Protein AF-A0A950RL32-F1 (afdb_monomer_lite)

Structure (mmCIF, N/CA/C/O backbone):
data_AF-A0A950RL32-F1
#
_entry.id   AF-A0A950RL32-F1
#
loop_
_atom_site.group_PDB
_atom_site.id
_atom_site.type_symbol
_atom_site.label_atom_id
_atom_site.label_alt_id
_atom_site.label_comp_id
_atom_site.label_asym_id
_atom_site.label_entity_id
_atom_site.label_seq_id
_atom_site.pdbx_PDB_ins_code
_atom_site.Cartn_x
_atom_site.Cartn_y
_atom_site.Cartn_z
_atom_site.occupancy
_atom_site.B_iso_or_equiv
_atom_site.auth_seq_id
_atom_site.auth_comp_id
_atom_site.auth_asym_id
_atom_site.auth_atom_id
_atom_site.pdbx_PDB_model_num
ATOM 1 N N . MET A 1 1 ? -1.891 -15.982 -3.399 1.00 49.47 1 MET A N 1
ATOM 2 C CA . MET A 1 1 ? -0.576 -15.412 -3.011 1.00 49.47 1 MET A CA 1
ATOM 3 C C . MET A 1 1 ? 0.463 -15.499 -4.127 1.00 49.47 1 MET A C 1
ATOM 5 O O . MET A 1 1 ? 1.361 -14.670 -4.119 1.00 49.47 1 MET A O 1
ATOM 9 N N . ALA A 1 2 ? 0.350 -16.433 -5.085 1.00 58.81 2 ALA A N 1
ATOM 10 C CA . ALA A 1 2 ? 1.287 -16.528 -6.211 1.00 58.81 2 ALA A CA 1
ATOM 11 C C . ALA A 1 2 ? 1.214 -15.324 -7.175 1.00 58.81 2 ALA A C 1
ATOM 13 O O . ALA A 1 2 ? 2.257 -14.841 -7.605 1.00 58.81 2 ALA A O 1
ATO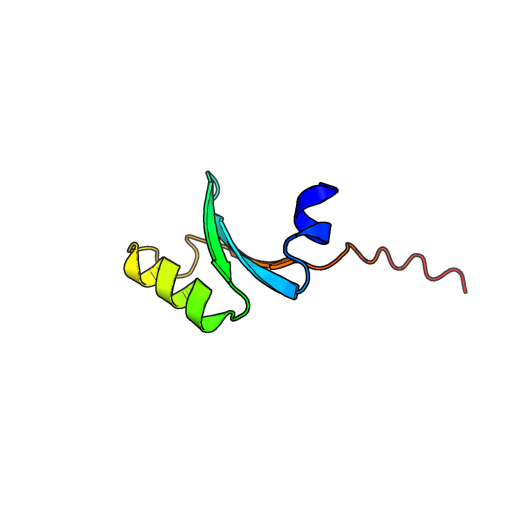M 14 N N . ASP A 1 3 ? 0.020 -14.781 -7.433 1.00 69.88 3 ASP A N 1
ATOM 15 C CA . ASP A 1 3 ? -0.155 -13.719 -8.440 1.00 69.88 3 ASP A CA 1
ATOM 16 C C . ASP A 1 3 ? 0.392 -12.356 -7.980 1.00 69.88 3 ASP A C 1
ATOM 18 O O . ASP A 1 3 ? 1.058 -11.658 -8.736 1.00 69.88 3 ASP A O 1
ATOM 22 N N . LEU A 1 4 ? 0.238 -12.012 -6.693 1.00 73.25 4 LEU A N 1
ATOM 23 C CA . LEU A 1 4 ? 0.686 -10.719 -6.154 1.00 73.25 4 LEU A CA 1
ATOM 24 C C . LEU A 1 4 ? 2.202 -10.507 -6.324 1.00 73.25 4 LEU A C 1
ATOM 26 O O . LEU A 1 4 ? 2.648 -9.420 -6.683 1.00 73.25 4 LEU A O 1
ATOM 30 N N . LEU A 1 5 ? 2.996 -11.548 -6.066 1.00 76.12 5 LEU A N 1
ATOM 31 C CA . LEU A 1 5 ? 4.449 -11.491 -6.221 1.00 76.12 5 LEU A CA 1
ATOM 32 C C . LEU A 1 5 ? 4.881 -11.562 -7.686 1.00 76.12 5 LEU A C 1
ATOM 34 O O . LEU A 1 5 ? 5.943 -11.049 -8.015 1.00 76.12 5 LEU A O 1
ATOM 38 N N . GLN A 1 6 ? 4.102 -12.192 -8.563 1.00 77.38 6 GLN A N 1
ATOM 39 C CA . GLN A 1 6 ? 4.430 -12.229 -9.988 1.00 77.38 6 GLN A CA 1
ATOM 40 C C . GLN A 1 6 ? 4.132 -10.891 -10.670 1.00 77.38 6 GLN A C 1
ATOM 42 O O . GLN A 1 6 ? 4.937 -10.426 -11.473 1.00 77.38 6 GLN A O 1
ATOM 47 N N . GLU A 1 7 ? 3.017 -10.253 -10.325 1.00 82.56 7 GLU A N 1
ATOM 48 C CA . GLU A 1 7 ? 2.533 -9.057 -11.019 1.00 82.56 7 GLU A CA 1
ATOM 49 C C . GLU A 1 7 ? 3.064 -7.748 -10.423 1.00 82.56 7 GLU A C 1
ATOM 51 O O . GLU A 1 7 ? 3.209 -6.756 -11.139 1.00 82.56 7 GLU A O 1
ATOM 56 N N . HIS A 1 8 ? 3.367 -7.728 -9.121 1.00 86.31 8 HIS A N 1
ATOM 57 C CA . HIS A 1 8 ? 3.598 -6.481 -8.385 1.00 86.31 8 HIS A CA 1
ATOM 58 C C . HIS A 1 8 ? 4.883 -6.467 -7.549 1.00 86.31 8 HIS A C 1
ATOM 60 O O . HIS A 1 8 ? 5.027 -5.644 -6.643 1.00 86.31 8 HIS A O 1
ATOM 66 N N . ARG A 1 9 ? 5.844 -7.353 -7.835 1.00 88.00 9 ARG A N 1
ATOM 67 C CA . ARG A 1 9 ? 7.127 -7.375 -7.115 1.00 88.00 9 ARG A CA 1
ATOM 68 C C . ARG A 1 9 ? 7.822 -6.016 -7.143 1.00 88.00 9 ARG A C 1
ATOM 70 O O . ARG A 1 9 ? 7.938 -5.384 -8.190 1.00 88.00 9 ARG A O 1
ATOM 77 N N . GLY A 1 10 ? 8.325 -5.592 -5.989 1.00 88.88 10 GLY A N 1
ATOM 78 C CA . GLY A 1 10 ? 9.017 -4.319 -5.817 1.00 88.88 10 GLY A CA 1
ATOM 79 C C . GLY A 1 10 ? 8.093 -3.105 -5.753 1.00 88.88 10 GLY A C 1
ATOM 80 O O . GLY A 1 10 ? 8.569 -2.015 -5.447 1.00 88.88 10 GLY A O 1
ATOM 81 N N . GLN A 1 11 ? 6.789 -3.273 -5.994 1.00 94.56 11 GLN A N 1
ATOM 82 C CA . GLN A 1 11 ? 5.817 -2.199 -5.836 1.00 94.56 11 GLN A CA 1
ATOM 83 C C . GLN A 1 11 ? 5.436 -2.014 -4.368 1.00 94.56 11 GLN A C 1
ATOM 85 O O . GLN A 1 11 ? 5.501 -2.924 -3.542 1.00 94.56 11 GLN A O 1
ATOM 90 N N . TRP A 1 12 ? 5.015 -0.803 -4.056 1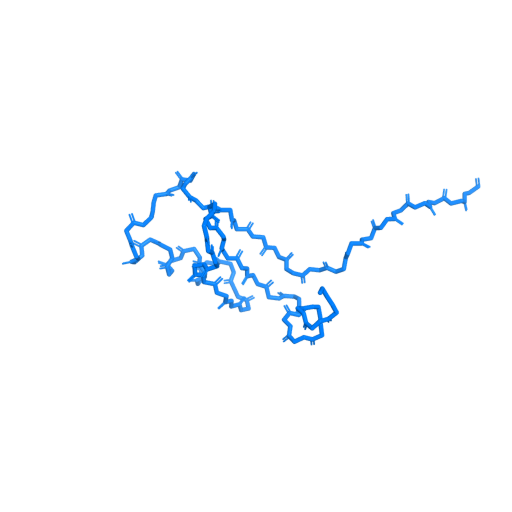.00 95.38 12 TRP A N 1
ATOM 91 C CA . TRP A 1 12 ? 4.435 -0.398 -2.795 1.00 95.38 12 TRP A CA 1
ATOM 92 C C . TRP A 1 12 ? 2.926 -0.522 -2.842 1.00 95.38 12 TRP A C 1
ATOM 94 O O . TRP A 1 12 ? 2.290 -0.261 -3.862 1.00 95.38 12 TRP A O 1
ATOM 104 N N . VAL A 1 13 ? 2.353 -0.899 -1.712 1.00 94.56 13 VAL A N 1
ATOM 105 C CA . VAL A 1 13 ? 0.924 -1.088 -1.542 1.00 94.56 13 VAL A CA 1
ATOM 106 C C . VAL A 1 13 ? 0.487 -0.516 -0.203 1.00 94.56 13 VAL A C 1
ATOM 108 O O . VAL A 1 13 ? 1.168 -0.694 0.806 1.00 94.56 13 VAL A O 1
ATOM 111 N N . ALA A 1 14 ? -0.645 0.179 -0.205 1.00 96.12 14 ALA A N 1
ATOM 112 C CA . ALA A 1 14 ? -1.301 0.645 1.004 1.00 96.12 14 ALA A CA 1
ATOM 113 C C . ALA A 1 14 ? -2.547 -0.193 1.292 1.00 96.12 14 ALA A C 1
ATOM 115 O O . ALA A 1 14 ? -3.392 -0.372 0.410 1.00 96.12 14 ALA A O 1
ATOM 116 N N . TYR A 1 15 ? -2.676 -0.661 2.530 1.00 94.31 15 TYR A N 1
ATOM 117 C CA . TYR A 1 15 ? -3.822 -1.427 3.013 1.00 94.31 15 TYR A CA 1
ATOM 118 C C . TYR A 1 15 ? -4.493 -0.732 4.193 1.00 94.31 15 TYR A C 1
ATOM 120 O O . TYR A 1 15 ? -3.818 -0.244 5.096 1.00 94.31 15 TYR A O 1
ATOM 128 N N . THR A 1 16 ? -5.818 -0.746 4.215 1.00 91.12 16 THR A N 1
ATOM 129 C CA . THR A 1 16 ? -6.622 -0.554 5.430 1.00 91.12 16 THR A CA 1
ATOM 130 C C . THR A 1 16 ? -7.042 -1.932 5.959 1.00 91.12 16 THR A C 1
ATOM 132 O O . THR A 1 16 ? -6.816 -2.941 5.285 1.00 91.12 16 THR A O 1
ATOM 135 N N . PRO A 1 17 ? -7.689 -2.026 7.136 1.00 88.12 17 PRO A N 1
ATOM 136 C CA . PRO A 1 17 ? -8.213 -3.302 7.631 1.00 88.12 17 PRO A CA 1
ATOM 137 C C . PRO A 1 17 ? -9.214 -3.989 6.689 1.00 88.12 17 PRO A C 1
ATOM 139 O O . PRO A 1 17 ? -9.473 -5.180 6.836 1.00 88.12 17 PRO A O 1
ATOM 142 N N . THR A 1 18 ? -9.800 -3.245 5.750 1.00 87.62 18 THR A N 1
ATOM 143 C CA . THR A 1 18 ? -10.878 -3.719 4.878 1.00 87.62 18 THR A CA 1
ATOM 144 C C . THR A 1 18 ? -10.466 -3.883 3.422 1.00 87.62 18 THR A C 1
ATOM 146 O O . THR A 1 18 ? -11.080 -4.686 2.724 1.00 87.62 18 THR A O 1
ATOM 149 N N . GLU A 1 19 ? -9.470 -3.140 2.928 1.00 90.12 19 GLU A N 1
ATOM 150 C CA . GLU A 1 19 ? -9.154 -3.136 1.497 1.00 90.12 19 GLU A CA 1
ATOM 151 C C . GLU A 1 19 ? -7.727 -2.685 1.152 1.00 90.12 19 GLU A C 1
ATOM 153 O O . GLU A 1 19 ? -7.003 -2.091 1.953 1.00 90.12 19 GLU A O 1
ATOM 158 N N . ARG A 1 20 ? -7.341 -2.929 -0.107 1.00 90.69 20 ARG A N 1
ATOM 159 C CA . ARG A 1 20 ? -6.168 -2.313 -0.734 1.00 90.69 20 ARG A CA 1
ATOM 160 C C . ARG A 1 20 ? -6.541 -0.928 -1.250 1.00 90.69 20 ARG A C 1
ATOM 162 O O . ARG A 1 20 ? -7.328 -0.800 -2.184 1.00 90.69 20 ARG A O 1
ATOM 169 N N . VAL A 1 21 ? -5.914 0.097 -0.693 1.00 91.06 21 VAL A N 1
ATOM 170 C CA . VAL A 1 21 ? -6.200 1.497 -1.011 1.00 91.06 21 VAL A CA 1
ATOM 171 C C . VAL A 1 21 ? -5.454 1.954 -2.259 1.00 91.06 21 VAL A C 1
ATOM 173 O O . VAL A 1 21 ? -6.039 2.596 -3.131 1.00 91.06 21 VAL A O 1
ATOM 176 N N . ALA A 1 22 ? -4.163 1.638 -2.353 1.00 93.25 22 ALA A N 1
ATOM 177 C CA . ALA A 1 22 ? -3.303 2.114 -3.431 1.00 93.25 22 ALA A CA 1
ATOM 178 C C . ALA A 1 22 ? -2.158 1.134 -3.708 1.00 93.25 22 ALA A C 1
ATOM 180 O O . ALA A 1 22 ? -1.780 0.351 -2.838 1.00 93.25 22 ALA A O 1
ATOM 181 N N . LEU A 1 23 ? -1.624 1.183 -4.929 1.00 94.69 23 LEU A N 1
ATOM 182 C CA . LEU A 1 23 ? -0.510 0.370 -5.412 1.00 94.69 23 LEU A CA 1
ATOM 183 C C . LEU A 1 23 ? 0.321 1.207 -6.395 1.00 94.69 23 LEU A C 1
ATOM 185 O O . LEU A 1 23 ? -0.252 1.876 -7.253 1.00 94.69 23 LEU A O 1
ATOM 189 N N . GLY A 1 24 ? 1.647 1.145 -6.310 1.00 94.25 24 GLY A N 1
ATOM 190 C CA . GLY A 1 24 ? 2.525 1.844 -7.245 1.00 94.25 24 GLY A CA 1
ATOM 191 C C . GLY A 1 24 ? 4.002 1.526 -7.030 1.00 94.25 24 GLY A C 1
ATOM 192 O O . GLY A 1 24 ? 4.361 0.940 -6.019 1.00 94.25 24 GLY A O 1
ATOM 193 N N . PRO A 1 25 ? 4.889 1.887 -7.967 1.00 93.88 25 PRO A N 1
ATOM 194 C CA . PRO A 1 25 ? 6.325 1.631 -7.834 1.00 93.88 25 PRO A CA 1
ATOM 195 C C . PRO A 1 25 ? 7.010 2.523 -6.784 1.00 93.88 25 PRO A C 1
ATOM 197 O O . PRO A 1 25 ? 8.127 2.221 -6.375 1.00 93.88 25 PRO A O 1
ATOM 200 N N . ASP A 1 26 ? 6.354 3.600 -6.344 1.00 95.50 26 ASP A N 1
ATOM 201 C CA . ASP A 1 26 ? 6.929 4.634 -5.487 1.00 95.50 26 ASP A CA 1
ATOM 202 C C . ASP A 1 26 ? 6.126 4.802 -4.176 1.00 95.50 26 ASP A C 1
ATOM 204 O O . ASP A 1 26 ? 4.900 4.956 -4.223 1.00 95.50 26 ASP A O 1
ATOM 208 N N . PRO A 1 27 ? 6.780 4.781 -2.998 1.00 95.12 27 PRO A N 1
ATOM 209 C CA . PRO A 1 27 ? 6.092 4.870 -1.713 1.00 95.12 27 PRO A CA 1
ATOM 210 C C . PRO A 1 27 ? 5.446 6.236 -1.465 1.00 95.12 27 PRO A C 1
ATOM 212 O O . PRO A 1 27 ? 4.383 6.293 -0.847 1.00 95.12 27 PRO A O 1
ATOM 215 N N . GLU A 1 28 ? 6.044 7.333 -1.938 1.00 95.81 28 GLU A N 1
ATOM 216 C CA . GLU A 1 28 ? 5.495 8.680 -1.761 1.00 95.81 28 GLU A CA 1
ATOM 217 C C . GLU A 1 28 ? 4.236 8.869 -2.603 1.00 95.81 28 GLU A C 1
ATOM 219 O O . GLU A 1 28 ? 3.263 9.472 -2.143 1.00 95.81 28 GLU A O 1
ATOM 224 N N . GLN A 1 29 ? 4.221 8.316 -3.817 1.00 95.31 29 GLN A N 1
ATOM 225 C CA . GLN A 1 29 ? 3.035 8.307 -4.668 1.00 95.31 29 GLN A CA 1
ATOM 226 C C . GLN A 1 29 ? 1.882 7.545 -4.002 1.00 95.31 29 GLN A C 1
ATOM 228 O O . GLN A 1 29 ? 0.754 8.040 -3.959 1.00 95.31 29 GLN A O 1
ATOM 233 N N . VAL A 1 30 ? 2.161 6.362 -3.448 1.00 95.81 30 VAL A N 1
ATOM 234 C CA . VAL A 1 30 ? 1.152 5.536 -2.768 1.00 95.81 30 VAL A CA 1
ATOM 235 C C . VAL A 1 30 ? 0.661 6.212 -1.483 1.00 95.81 30 VAL A C 1
ATOM 237 O O . VAL A 1 30 ? -0.542 6.228 -1.219 1.00 95.81 30 VAL A O 1
ATOM 240 N N . TYR A 1 31 ? 1.556 6.836 -0.714 1.00 94.88 31 TYR A N 1
ATOM 241 C CA . TYR A 1 31 ? 1.196 7.619 0.469 1.00 94.88 31 TYR A CA 1
ATOM 242 C C . TYR A 1 31 ? 0.297 8.810 0.111 1.00 94.88 31 TYR A C 1
ATOM 244 O O . TYR A 1 31 ? -0.755 9.004 0.720 1.00 94.88 31 TYR A O 1
ATOM 252 N N . ARG A 1 32 ? 0.667 9.579 -0.920 1.00 94.94 32 ARG A N 1
ATOM 253 C CA . ARG A 1 32 ? -0.121 10.723 -1.394 1.00 94.94 32 ARG A CA 1
ATOM 254 C C . ARG A 1 32 ? -1.520 10.300 -1.825 1.00 94.94 32 ARG A C 1
ATOM 256 O O . ARG A 1 32 ? -2.478 10.950 -1.423 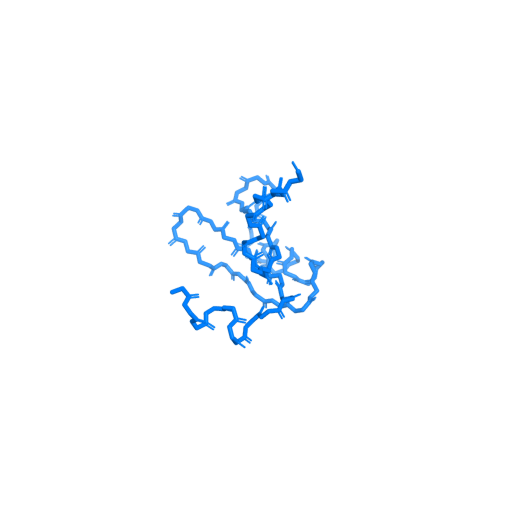1.00 94.94 32 ARG A O 1
ATOM 263 N N . ALA A 1 33 ? -1.645 9.187 -2.547 1.00 94.12 33 ALA A N 1
ATOM 264 C CA . ALA A 1 33 ? -2.943 8.641 -2.940 1.00 94.12 33 ALA A CA 1
ATOM 265 C C . ALA A 1 33 ? -3.832 8.296 -1.727 1.00 94.12 33 ALA A C 1
ATOM 267 O O . ALA A 1 33 ? -5.053 8.441 -1.790 1.00 94.12 33 ALA A O 1
ATOM 268 N N . CYS A 1 34 ? -3.241 7.878 -0.602 1.00 94.06 34 CYS A N 1
ATOM 269 C CA . CYS A 1 34 ? -3.982 7.659 0.642 1.00 94.06 34 CYS A CA 1
ATOM 270 C C . CYS A 1 34 ? -4.456 8.986 1.251 1.00 94.06 34 CYS A C 1
ATOM 272 O O . CYS A 1 34 ? -5.625 9.110 1.618 1.00 94.06 34 CYS A O 1
ATOM 274 N N . CYS A 1 35 ? -3.588 9.999 1.296 1.00 93.31 35 CYS A N 1
ATOM 275 C CA . CYS A 1 35 ? -3.950 11.329 1.788 1.00 93.31 35 CYS A CA 1
ATOM 276 C C . CYS A 1 35 ? -5.022 12.010 0.925 1.00 93.31 35 CYS A C 1
ATOM 278 O O . CYS A 1 35 ? -5.935 12.630 1.463 1.00 93.31 35 CYS A O 1
ATOM 280 N N . GLU A 1 36 ? -4.955 11.866 -0.400 1.00 94.06 36 GLU A N 1
ATOM 281 C CA . GLU A 1 36 ? -5.964 12.379 -1.339 1.00 94.06 36 GLU A CA 1
ATOM 282 C C . GLU A 1 36 ? -7.334 11.718 -1.137 1.00 94.06 36 GLU A C 1
ATOM 284 O O . GLU A 1 36 ? -8.367 12.344 -1.364 1.00 94.06 36 GLU A O 1
ATOM 289 N N . ARG A 1 37 ? -7.357 10.478 -0.636 1.00 90.56 37 ARG A N 1
ATOM 290 C CA . ARG A 1 37 ? -8.579 9.776 -0.212 1.00 90.56 37 ARG A CA 1
ATOM 291 C C . ARG A 1 37 ? -9.049 10.154 1.197 1.00 90.56 37 ARG A C 1
ATOM 293 O O . ARG A 1 37 ? -10.036 9.602 1.673 1.00 90.56 37 ARG A O 1
ATOM 300 N N . GLY A 1 38 ? -8.368 11.088 1.858 1.00 94.62 38 GLY A N 1
ATOM 301 C CA . GLY A 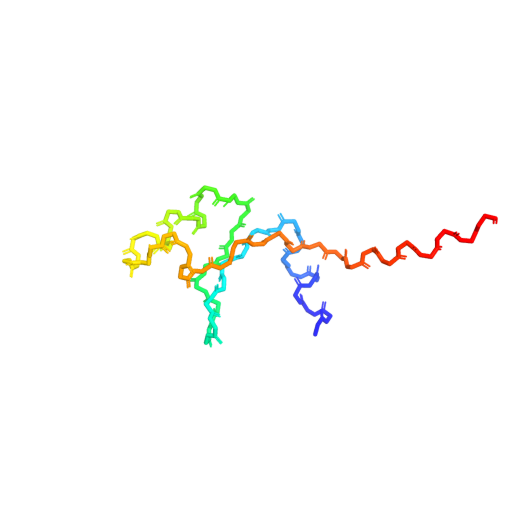1 38 ? -8.704 11.566 3.198 1.00 94.62 38 GLY A CA 1
ATOM 302 C C . GLY A 1 38 ? -8.214 10.671 4.337 1.00 94.62 38 GLY A C 1
ATOM 303 O O . GLY A 1 38 ? -8.575 10.927 5.485 1.00 94.62 38 GLY A O 1
ATOM 304 N N . LEU A 1 39 ? -7.396 9.652 4.046 1.00 92.19 39 LEU A N 1
ATOM 305 C CA . LEU A 1 39 ? -6.825 8.780 5.070 1.00 92.19 39 LEU A CA 1
ATOM 306 C C . LEU A 1 39 ? -5.686 9.485 5.804 1.00 92.19 39 LEU A C 1
ATOM 308 O O . LEU A 1 39 ? -4.811 10.116 5.201 1.00 92.19 39 LEU A O 1
ATOM 312 N N . LYS A 1 40 ? -5.679 9.335 7.123 1.00 90.81 40 LYS A N 1
ATOM 313 C CA . LYS A 1 40 ? -4.654 9.863 8.015 1.00 90.81 40 LYS A CA 1
ATOM 314 C C . LYS A 1 40 ? -3.556 8.837 8.249 1.00 90.81 40 LYS A C 1
ATOM 316 O O . LYS A 1 40 ? -3.740 7.626 8.120 1.00 90.81 40 LYS A O 1
ATOM 321 N N . THR A 1 41 ? -2.396 9.336 8.658 1.00 84.25 41 THR A N 1
ATOM 322 C CA . THR A 1 41 ? -1.298 8.500 9.144 1.00 84.25 41 THR A CA 1
ATOM 323 C C . THR A 1 41 ? -1.797 7.603 10.283 1.00 84.25 41 THR A C 1
ATOM 325 O O . THR A 1 41 ? -2.375 8.096 11.250 1.00 84.25 41 THR A O 1
ATOM 328 N N . GLY A 1 42 ? -1.588 6.290 10.158 1.00 88.31 42 GLY A N 1
ATOM 329 C CA . GLY A 1 42 ? -2.073 5.281 11.108 1.00 88.31 42 GLY A CA 1
ATOM 330 C C . GLY A 1 42 ? -3.398 4.612 10.724 1.00 88.31 42 GLY A C 1
ATOM 331 O O . GLY A 1 42 ? -3.715 3.568 11.282 1.00 88.31 42 GLY A O 1
ATOM 332 N N . GLU A 1 43 ? -4.141 5.145 9.748 1.00 90.88 43 GLU A N 1
ATOM 333 C CA . GLU A 1 43 ? -5.358 4.500 9.216 1.00 90.88 43 GLU A CA 1
ATOM 334 C C . GLU A 1 43 ? -5.055 3.496 8.092 1.00 90.88 43 GLU A C 1
ATOM 336 O O . GLU A 1 43 ? -5.935 2.752 7.658 1.00 90.88 43 GLU A O 1
ATOM 341 N N . PHE A 1 44 ? -3.804 3.450 7.631 1.00 93.94 44 PHE A N 1
ATOM 342 C CA . PHE A 1 44 ? -3.329 2.514 6.621 1.00 93.94 44 PHE A CA 1
ATOM 343 C C . PHE A 1 44 ? -1.9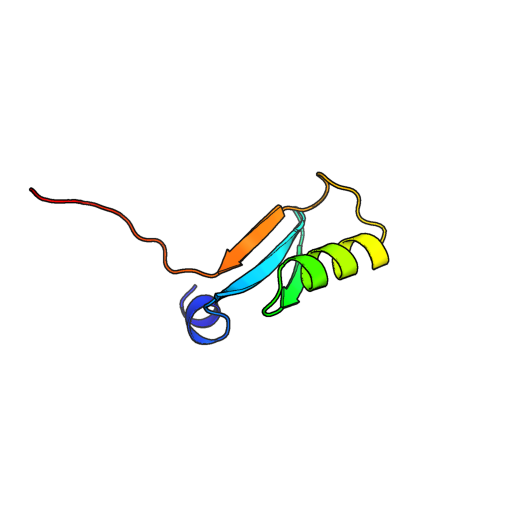00 2.041 6.909 1.00 93.94 44 PHE A C 1
ATOM 345 O O . PHE A 1 44 ? -1.107 2.735 7.550 1.00 93.94 44 PHE A O 1
ATOM 352 N N . LEU A 1 45 ? -1.573 0.859 6.391 1.00 94.56 45 LEU A N 1
ATOM 353 C CA . LEU A 1 45 ? -0.238 0.273 6.375 1.00 94.56 45 LEU A CA 1
ATOM 354 C C . LEU A 1 45 ? 0.343 0.381 4.972 1.00 94.56 45 LEU A C 1
ATOM 356 O O . LEU A 1 45 ? -0.287 -0.059 4.013 1.00 94.56 45 LEU A O 1
ATOM 360 N N . LEU A 1 46 ? 1.547 0.939 4.863 1.00 94.56 46 LEU A N 1
ATOM 361 C CA . LEU A 1 46 ? 2.304 1.016 3.619 1.00 94.56 46 LEU A CA 1
ATOM 362 C C . LEU A 1 46 ? 3.394 -0.061 3.628 1.00 94.56 46 LEU A C 1
ATOM 364 O O . LEU A 1 46 ? 4.278 -0.044 4.484 1.00 94.56 46 LEU A O 1
ATOM 368 N N . CYS A 1 47 ? 3.338 -0.992 2.681 1.00 92.56 47 CYS A N 1
ATOM 369 C CA . CYS A 1 47 ? 4.261 -2.122 2.599 1.00 92.56 47 CYS A CA 1
ATOM 370 C C . CYS A 1 47 ? 4.835 -2.254 1.189 1.00 92.56 47 CYS A C 1
ATOM 372 O O . CYS A 1 47 ? 4.178 -1.910 0.207 1.00 92.56 47 CYS A O 1
ATOM 374 N N . ARG A 1 48 ? 6.050 -2.794 1.084 1.00 93.00 48 ARG A N 1
ATOM 375 C CA . ARG A 1 48 ? 6.648 -3.170 -0.198 1.00 93.00 48 ARG A CA 1
ATOM 376 C C . ARG A 1 48 ? 6.383 -4.649 -0.467 1.00 93.00 48 ARG A C 1
ATOM 378 O O . ARG A 1 48 ? 6.544 -5.476 0.426 1.00 93.00 48 ARG A O 1
ATOM 385 N N . ILE A 1 49 ? 5.967 -4.969 -1.687 1.00 91.69 49 ILE A N 1
ATOM 386 C CA . ILE A 1 49 ? 5.677 -6.332 -2.131 1.00 91.69 49 ILE A CA 1
ATOM 387 C C . ILE A 1 49 ? 7.000 -7.009 -2.480 1.00 91.69 49 ILE A C 1
ATOM 389 O O . ILE A 1 49 ? 7.581 -6.781 -3.540 1.00 91.69 49 ILE A O 1
ATOM 393 N N . GLU A 1 50 ? 7.479 -7.848 -1.576 1.00 88.06 50 GLU A N 1
ATOM 394 C CA . GLU A 1 50 ? 8.682 -8.657 -1.741 1.00 88.06 50 GLU A CA 1
ATOM 395 C C . GLU A 1 50 ? 8.388 -10.084 -1.264 1.00 88.06 50 GLU A C 1
ATOM 397 O O . GLU A 1 50 ? 7.469 -10.279 -0.461 1.00 88.06 50 GLU A O 1
ATOM 402 N N . PRO A 1 51 ? 9.112 -11.097 -1.773 1.00 80.69 51 PRO A N 1
ATOM 403 C CA . PRO A 1 51 ? 8.952 -12.457 -1.288 1.00 80.69 51 PRO A CA 1
ATOM 404 C C . PRO A 1 51 ? 9.271 -12.517 0.205 1.00 80.69 51 PRO A C 1
ATOM 406 O O . PRO A 1 51 ? 10.201 -11.863 0.683 1.00 80.69 51 PRO A O 1
ATOM 409 N N . GLU A 1 52 ? 8.509 -13.330 0.929 1.00 77.19 52 GLU A N 1
ATOM 410 C CA . GLU A 1 52 ? 8.830 -13.664 2.308 1.00 77.19 52 GLU A CA 1
ATOM 411 C C . GLU A 1 52 ? 10.145 -14.449 2.303 1.00 77.19 52 GLU A C 1
ATOM 413 O O . GLU A 1 52 ? 10.210 -15.594 1.858 1.00 77.19 52 GLU A O 1
ATOM 418 N N . VAL A 1 53 ? 11.231 -13.794 2.713 1.00 71.62 53 VAL A N 1
ATOM 419 C CA . VAL A 1 53 ? 12.517 -14.457 2.909 1.00 71.62 53 VAL A CA 1
ATOM 420 C C . VAL A 1 53 ? 12.497 -15.028 4.320 1.00 71.62 53 VAL A C 1
ATOM 422 O O . VAL A 1 53 ? 12.868 -14.354 5.278 1.00 71.62 53 VAL A O 1
ATOM 425 N N . THR A 1 54 ? 12.043 -16.270 4.465 1.00 59.56 54 THR A N 1
ATOM 426 C CA . THR A 1 54 ? 12.304 -17.052 5.675 1.00 59.56 54 THR A CA 1
ATOM 427 C C . THR A 1 54 ? 13.787 -17.399 5.689 1.00 59.56 54 THR A C 1
ATOM 429 O O . THR A 1 54 ? 14.225 -18.343 5.036 1.00 59.56 54 THR A O 1
ATOM 432 N N . THR A 1 55 ? 14.594 -16.610 6.397 1.00 57.88 55 THR A N 1
ATOM 433 C CA . THR A 1 55 ? 15.952 -17.014 6.770 1.00 57.88 55 THR A CA 1
ATOM 434 C C . THR A 1 55 ? 15.874 -18.153 7.785 1.00 57.88 55 THR A C 1
ATOM 436 O O . THR A 1 55 ? 16.001 -17.928 8.984 1.00 57.88 55 THR A O 1
ATOM 439 N N . GLU A 1 56 ? 15.693 -19.381 7.307 1.00 63.06 56 GLU A N 1
ATOM 440 C CA . GLU A 1 56 ? 16.332 -20.537 7.93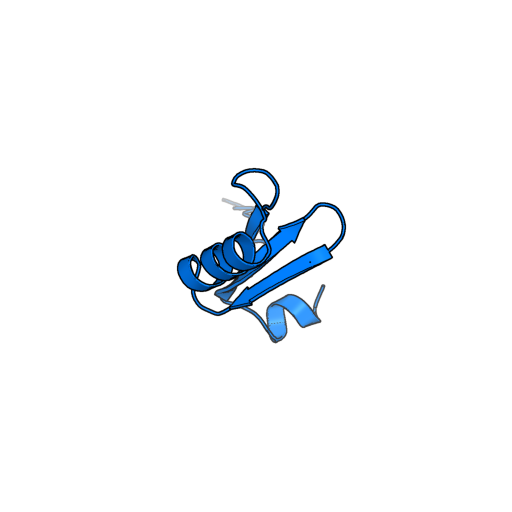3 1.00 63.06 56 GLU A CA 1
ATOM 441 C C . GLU A 1 56 ? 17.760 -20.569 7.379 1.00 63.06 56 GLU A C 1
ATOM 443 O O . GLU A 1 56 ? 18.056 -21.168 6.348 1.00 63.06 56 GLU A O 1
ATOM 448 N N . LEU A 1 57 ? 18.639 -19.776 7.996 1.00 64.44 57 LEU A N 1
ATOM 449 C CA . LEU A 1 57 ? 20.076 -19.927 7.802 1.00 64.44 57 LEU A CA 1
ATOM 450 C C . LEU A 1 57 ? 20.482 -21.199 8.549 1.00 64.44 57 LEU A C 1
ATOM 452 O O . LEU A 1 57 ? 20.831 -21.134 9.725 1.00 64.44 57 LEU A O 1
ATOM 456 N N . ASP A 1 58 ? 20.403 -22.343 7.871 1.00 59.88 58 ASP A N 1
ATOM 457 C CA . ASP A 1 58 ? 21.149 -23.536 8.265 1.00 59.88 58 ASP A CA 1
ATOM 458 C C . ASP A 1 58 ? 22.644 -23.228 8.073 1.00 59.88 58 ASP A C 1
ATOM 460 O O . ASP A 1 58 ? 23.164 -23.277 6.954 1.00 59.88 58 ASP A O 1
ATOM 464 N N . ILE A 1 59 ? 23.315 -22.835 9.161 1.00 60.03 59 ILE A N 1
ATOM 465 C CA . ILE A 1 59 ? 24.781 -22.761 9.262 1.00 60.03 59 ILE A CA 1
ATOM 466 C C . ILE A 1 59 ? 25.264 -23.869 10.190 1.00 60.03 59 ILE A C 1
ATOM 468 O O . ILE A 1 59 ? 24.689 -23.985 11.296 1.00 60.03 59 ILE A O 1
#

Radius of gyration: 13.56 Å; chains: 1; bounding box: 36×36×22 Å

pLDDT: mean 85.72, std 12.34, range [49.47, 96.12]

Foldseek 3Di:
DVVCCVPQACWKWKDAPVDTQDIGNDQVVRVVSCVVVVHDPPRIDIDGDHDPPPPPPPD

Secondary structure (DSSP, 8-state):
-HHHHHHHTT-EEEE-SS-EEEEES-HHHHHHHHHHTTPPTTSSEEEE-----------

Sequence (59 aa):
MADLLQEHRGQWVAYTPTERVALGPDPEQVYRACCERGLKTGEFLLCRIEPEVTTELDI